Protein AF-A0A3D3B262-F1 (afdb_monomer_lite)

Sequence (37 aa):
MKEIAIDVTGLTKSFGTRTVVHDLSLQVPKGEIYGFL

pLDDT: mean 94.72, std 5.7, range [73.81, 98.06]

Secondary structure (DSSP, 8-state):
-PPEEEEEEEEEEEETTEEEEEEEEEEEETT------

Radius of gyration: 12.18 Å; chains: 1; bounding box: 21×16×38 Å

Structure (mmCIF, N/CA/C/O backbone):
data_AF-A0A3D3B262-F1
#
_entry.id   AF-A0A3D3B262-F1
#
loop_
_atom_site.group_PDB
_atom_site.id
_atom_site.type_symbol
_atom_site.label_atom_id
_atom_site.label_alt_id
_atom_site.label_comp_id
_atom_site.label_asym_id
_atom_site.label_entity_id
_atom_site.label_seq_id
_a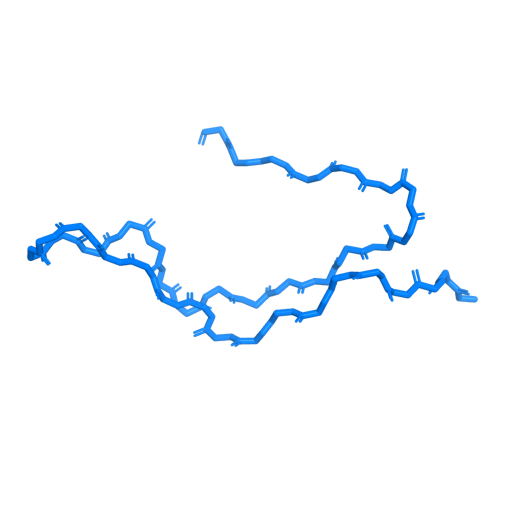tom_site.pdbx_PDB_ins_code
_atom_site.Cartn_x
_atom_site.Cartn_y
_atom_site.Cartn_z
_atom_site.occupancy
_atom_site.B_iso_or_equiv
_atom_site.auth_seq_id
_atom_site.auth_comp_id
_atom_site.auth_asym_id
_atom_site.auth_atom_id
_atom_site.pdbx_PDB_model_num
ATOM 1 N N . MET A 1 1 ? 2.394 1.890 -23.864 1.00 77.12 1 MET A N 1
ATOM 2 C CA . MET A 1 1 ? 1.920 1.847 -22.461 1.00 77.12 1 MET A CA 1
ATOM 3 C C . MET A 1 1 ? 3.079 1.374 -21.596 1.00 77.12 1 MET A C 1
ATOM 5 O O . MET A 1 1 ? 3.841 0.545 -22.080 1.00 77.12 1 MET A O 1
ATOM 9 N N . LYS A 1 2 ? 3.282 1.940 -20.401 1.00 88.50 2 LYS A N 1
ATOM 10 C CA . LYS A 1 2 ? 4.357 1.500 -19.491 1.00 88.50 2 LYS A CA 1
ATOM 11 C C . LYS A 1 2 ? 3.970 0.170 -18.826 1.00 88.50 2 LYS A C 1
ATOM 13 O O . LYS A 1 2 ? 2.789 -0.063 -18.595 1.00 88.50 2 LYS A O 1
ATOM 18 N N . GLU A 1 3 ? 4.955 -0.681 -18.541 1.00 97.56 3 GLU A N 1
ATOM 19 C CA . GLU A 1 3 ? 4.769 -1.917 -17.764 1.00 97.56 3 GLU A CA 1
ATOM 20 C C . GLU A 1 3 ? 4.337 -1.551 -16.336 1.00 97.56 3 GLU A C 1
ATOM 22 O O . GLU A 1 3 ? 4.994 -0.730 -15.691 1.00 97.56 3 GLU A O 1
ATOM 27 N N . ILE A 1 4 ? 3.235 -2.126 -15.849 1.00 97.38 4 ILE A N 1
ATOM 28 C CA . ILE A 1 4 ? 2.786 -1.940 -14.465 1.00 97.38 4 ILE A CA 1
ATOM 29 C C . ILE A 1 4 ? 3.616 -2.850 -13.562 1.00 97.38 4 ILE A C 1
ATOM 31 O O . ILE A 1 4 ? 3.664 -4.058 -13.776 1.00 97.38 4 ILE A O 1
ATOM 35 N N . ALA A 1 5 ? 4.285 -2.266 -12.569 1.00 97.56 5 ALA A N 1
ATOM 36 C CA . ALA A 1 5 ? 5.103 -3.000 -11.605 1.00 97.56 5 ALA A CA 1
ATOM 37 C C . ALA A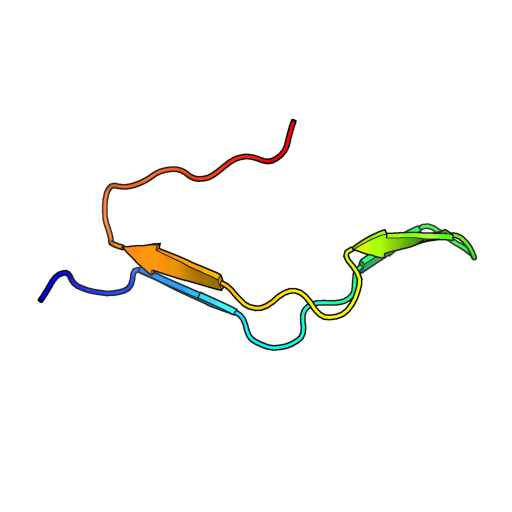 1 5 ? 4.344 -3.311 -10.308 1.00 97.56 5 ALA A C 1
ATOM 39 O O . ALA A 1 5 ? 4.650 -4.297 -9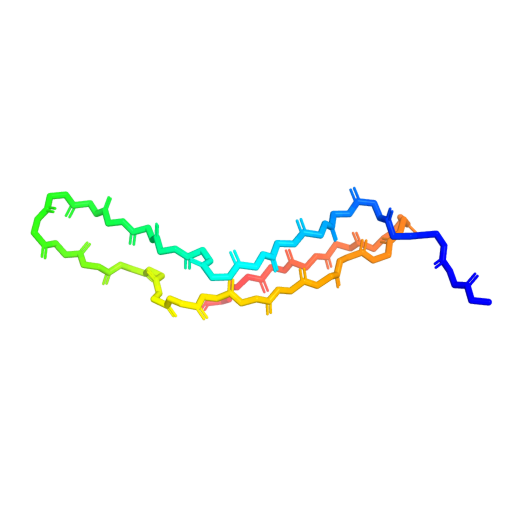.641 1.00 97.56 5 ALA A O 1
ATOM 40 N N . ILE A 1 6 ? 3.368 -2.475 -9.947 1.00 96.81 6 ILE A N 1
ATOM 41 C CA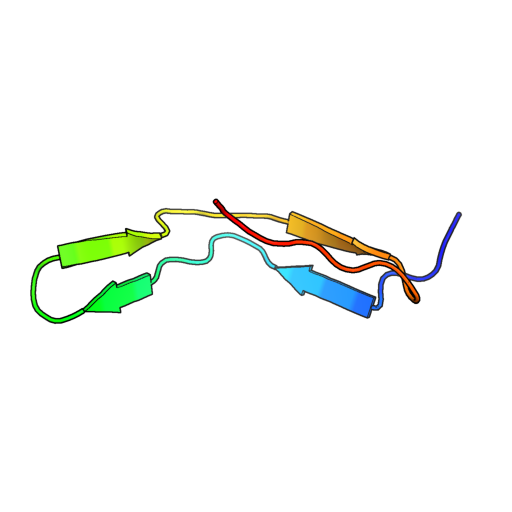 . ILE A 1 6 ? 2.495 -2.674 -8.787 1.00 96.81 6 ILE A CA 1
ATOM 42 C C . ILE A 1 6 ? 1.060 -2.433 -9.242 1.00 96.81 6 ILE A C 1
ATOM 44 O O . ILE A 1 6 ? 0.772 -1.378 -9.802 1.00 96.81 6 ILE A O 1
ATOM 48 N N . ASP A 1 7 ? 0.174 -3.384 -8.967 1.00 97.00 7 ASP A N 1
ATOM 49 C CA . ASP A 1 7 ? -1.267 -3.263 -9.179 1.00 97.00 7 ASP A CA 1
ATOM 50 C C . ASP A 1 7 ? -1.983 -3.631 -7.878 1.00 97.00 7 ASP A C 1
ATOM 52 O O . ASP A 1 7 ? -1.815 -4.732 -7.349 1.00 97.00 7 ASP A O 1
ATOM 56 N N . VAL A 1 8 ? -2.712 -2.674 -7.314 1.00 96.56 8 VAL A N 1
ATOM 57 C CA . VAL A 1 8 ? -3.408 -2.803 -6.036 1.00 96.56 8 VAL A CA 1
ATOM 58 C C . VAL A 1 8 ? -4.859 -2.417 -6.247 1.00 96.56 8 VAL A C 1
ATOM 60 O O . VAL A 1 8 ? -5.157 -1.342 -6.758 1.00 96.56 8 VAL A O 1
ATOM 63 N N . THR A 1 9 ? -5.765 -3.273 -5.787 1.00 98.00 9 THR A N 1
ATOM 64 C CA . THR A 1 9 ? -7.206 -3.015 -5.796 1.00 98.00 9 THR A CA 1
ATOM 65 C C . THR A 1 9 ? -7.761 -3.186 -4.385 1.00 98.00 9 THR A C 1
ATOM 67 O O . THR A 1 9 ? -7.522 -4.213 -3.749 1.00 98.00 9 THR A O 1
ATOM 70 N N . GLY A 1 10 ? -8.487 -2.180 -3.897 1.00 97.94 10 GLY A N 1
ATOM 71 C CA . GLY A 1 10 ? -9.235 -2.224 -2.635 1.00 97.94 10 GLY A CA 1
ATOM 72 C C . GLY A 1 10 ? -8.403 -2.434 -1.365 1.00 97.94 10 GLY A C 1
ATOM 73 O O . GLY A 1 10 ? -8.858 -3.058 -0.403 1.00 97.94 10 GLY A O 1
ATOM 74 N N . LEU A 1 11 ? -7.165 -1.935 -1.327 1.00 96.50 11 LEU A N 1
ATOM 75 C CA . LEU A 1 11 ? -6.302 -2.054 -0.156 1.00 96.50 11 LEU A CA 1
ATOM 76 C C . LEU A 1 11 ? -6.899 -1.302 1.034 1.00 96.50 11 LEU A C 1
ATOM 78 O O . LEU A 1 11 ? -7.020 -0.079 1.036 1.00 96.50 11 LEU A O 1
ATOM 82 N N . THR A 1 12 ? -7.180 -2.047 2.097 1.00 97.25 12 THR A N 1
ATOM 83 C CA . THR A 1 12 ? -7.494 -1.499 3.415 1.00 97.25 12 THR A CA 1
ATOM 84 C C . THR A 1 12 ? -6.401 -1.912 4.394 1.00 97.25 12 THR A C 1
ATOM 86 O O . THR A 1 12 ? -6.040 -3.086 4.482 1.00 97.25 12 THR A O 1
ATOM 89 N N . LYS A 1 13 ? -5.860 -0.949 5.143 1.00 96.31 13 LYS A N 1
ATOM 90 C CA . LYS A 1 13 ? -4.842 -1.176 6.174 1.00 96.31 13 LYS A CA 1
ATOM 91 C C . LYS A 1 13 ? -5.299 -0.561 7.485 1.00 96.31 13 LYS A C 1
ATOM 93 O O . LYS A 1 13 ? -5.624 0.624 7.534 1.00 96.31 13 LYS A O 1
ATOM 98 N N . SER A 1 14 ? -5.228 -1.352 8.551 1.00 98.06 14 SER A N 1
ATOM 99 C CA . SER A 1 14 ? -5.570 -0.923 9.907 1.00 98.06 14 SER A CA 1
ATOM 100 C C . SER A 1 14 ? -4.455 -1.238 10.900 1.00 98.06 14 SER A C 1
ATOM 102 O O . SER A 1 14 ? -3.729 -2.224 10.750 1.00 98.06 14 SER A O 1
ATOM 104 N N . PHE A 1 15 ? -4.344 -0.396 11.925 1.00 97.88 15 PHE A N 1
ATOM 105 C CA . PHE A 1 15 ? -3.510 -0.592 13.106 1.00 97.88 15 PHE A CA 1
ATOM 106 C C . PHE A 1 15 ? -4.417 -0.594 14.341 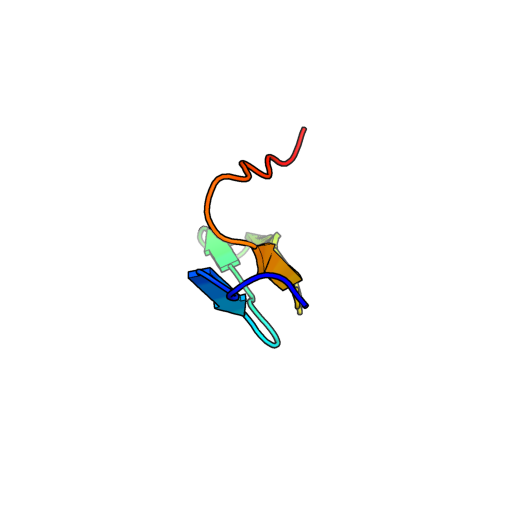1.00 97.88 15 PHE A C 1
ATOM 108 O O . PHE A 1 15 ? -4.995 0.430 14.711 1.00 97.88 15 PHE A O 1
ATOM 115 N N . GLY A 1 16 ? -4.590 -1.769 14.952 1.00 97.44 16 GLY A N 1
ATOM 116 C CA . GLY A 1 16 ? -5.607 -1.976 15.983 1.00 97.44 16 GLY A CA 1
ATOM 117 C C . GLY A 1 16 ? -7.007 -1.692 15.433 1.00 97.44 16 GLY A C 1
ATOM 118 O O . GLY A 1 16 ? -7.395 -2.232 14.400 1.00 97.44 16 GLY A O 1
ATOM 119 N N . THR A 1 17 ? -7.746 -0.809 16.101 1.00 97.50 17 THR A N 1
ATOM 120 C CA . THR A 1 17 ? -9.090 -0.373 15.685 1.00 97.50 17 THR A CA 1
ATOM 121 C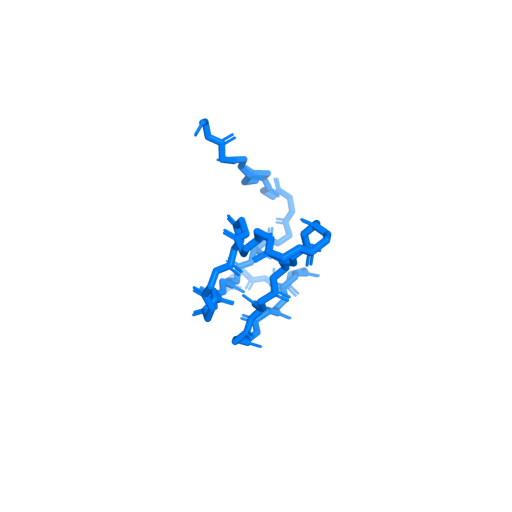 C . THR A 1 17 ? -9.077 0.786 14.683 1.00 97.50 17 THR A C 1
ATOM 123 O O . THR A 1 17 ? -10.134 1.198 14.207 1.00 97.50 17 THR A O 1
ATOM 126 N N . ARG A 1 18 ? -7.904 1.341 14.353 1.00 97.88 18 ARG A N 1
ATOM 127 C CA . ARG A 1 18 ? -7.774 2.502 13.468 1.00 97.88 18 ARG A CA 1
ATOM 128 C C . ARG A 1 18 ? -7.473 2.059 12.042 1.00 97.88 18 ARG A C 1
ATOM 130 O O . ARG A 1 18 ? -6.383 1.566 11.764 1.00 97.88 18 ARG A O 1
ATOM 137 N N . THR A 1 19 ? -8.403 2.310 11.128 1.00 97.88 19 THR A N 1
ATOM 138 C CA . THR A 1 19 ? -8.149 2.217 9.684 1.00 97.88 19 THR A CA 1
ATOM 139 C C . THR A 1 19 ? -7.327 3.422 9.232 1.00 97.88 19 THR A C 1
ATOM 141 O O . THR A 1 19 ? -7.718 4.563 9.476 1.00 97.88 19 THR A O 1
ATOM 144 N N . VAL A 1 20 ? -6.175 3.168 8.611 1.00 95.56 20 VAL A N 1
ATOM 145 C CA . VAL A 1 20 ? -5.247 4.195 8.099 1.00 95.56 20 VAL A CA 1
ATOM 146 C C . VAL A 1 20 ? -5.193 4.249 6.574 1.00 95.56 20 VAL A C 1
ATOM 148 O O . VAL A 1 20 ? -4.800 5.264 6.017 1.00 95.56 20 VAL A O 1
ATOM 151 N N . VAL A 1 21 ? -5.616 3.181 5.901 1.00 95.44 21 VAL A N 1
ATOM 152 C CA . VAL A 1 21 ? -5.872 3.151 4.457 1.00 95.44 21 VAL A CA 1
ATOM 153 C C . VAL A 1 21 ? -7.221 2.476 4.273 1.00 95.44 21 VAL A C 1
ATOM 155 O O . VAL A 1 21 ? -7.445 1.427 4.876 1.00 95.44 21 VAL A O 1
ATOM 158 N N . HIS A 1 22 ? -8.112 3.061 3.481 1.00 97.12 22 HIS A N 1
ATOM 159 C CA . HIS A 1 22 ? -9.451 2.529 3.246 1.00 97.12 22 HIS A CA 1
ATOM 160 C C . HIS A 1 22 ? -9.727 2.451 1.745 1.00 97.12 22 HIS A C 1
ATOM 162 O O . HIS A 1 22 ? -9.680 3.478 1.075 1.00 97.12 22 HIS A O 1
ATOM 168 N N . ASP A 1 23 ? -9.988 1.236 1.259 1.00 97.88 23 ASP A N 1
ATOM 169 C CA . ASP A 1 23 ? -10.380 0.923 -0.125 1.00 97.88 23 ASP A CA 1
ATOM 170 C C . ASP A 1 23 ? -9.513 1.584 -1.222 1.00 97.88 23 ASP A C 1
ATOM 172 O O . ASP A 1 23 ? -9.993 2.122 -2.218 1.00 97.88 23 ASP A O 1
ATOM 176 N N . LEU A 1 24 ? -8.193 1.569 -1.033 1.00 95.19 24 LEU A N 1
ATOM 177 C CA . LEU A 1 24 ? -7.250 2.196 -1.953 1.00 95.19 24 LEU A CA 1
ATOM 178 C C . LEU A 1 24 ? -6.963 1.291 -3.156 1.00 95.19 24 LEU A C 1
ATOM 180 O O . LEU A 1 24 ? -6.451 0.183 -3.001 1.00 95.19 24 LEU A O 1
ATOM 184 N N . SER A 1 25 ? -7.193 1.810 -4.358 1.00 96.88 25 SER A N 1
ATOM 185 C CA . SER A 1 25 ? -6.751 1.182 -5.605 1.00 96.88 25 SER A CA 1
ATOM 186 C C . SER A 1 25 ? -5.720 2.068 -6.299 1.00 96.88 25 SER A C 1
ATOM 188 O O . SER A 1 25 ? -5.945 3.269 -6.453 1.00 96.88 25 SER A O 1
ATOM 190 N N . LEU A 1 26 ? -4.582 1.495 -6.693 1.00 95.25 26 LEU A N 1
ATOM 191 C CA . LEU A 1 26 ? -3.531 2.210 -7.415 1.00 95.25 26 LEU A CA 1
ATOM 192 C C . LEU A 1 26 ? -2.745 1.287 -8.345 1.00 95.25 26 LEU A C 1
ATOM 194 O O . LEU A 1 26 ? -2.584 0.098 -8.077 1.00 95.25 26 LEU A O 1
ATOM 198 N N . GLN A 1 27 ? -2.177 1.878 -9.391 1.00 96.62 27 GLN A N 1
ATOM 199 C CA . GLN A 1 27 ? -1.223 1.222 -10.275 1.00 96.62 27 GLN A CA 1
ATOM 200 C C . GLN A 1 27 ? 0.059 2.049 -10.334 1.00 96.62 27 GLN A C 1
ATOM 202 O O . GLN A 1 27 ? 0.005 3.255 -10.572 1.00 96.62 27 GLN A O 1
ATOM 207 N N . VAL A 1 28 ? 1.208 1.405 -10.121 1.00 96.44 28 VAL A N 1
ATOM 208 C CA . VAL A 1 28 ? 2.530 2.042 -10.209 1.00 96.44 28 VAL A CA 1
ATOM 209 C C . VAL A 1 28 ? 3.275 1.482 -11.419 1.00 96.44 28 VAL A C 1
ATOM 211 O O . VAL A 1 28 ? 3.583 0.282 -11.451 1.00 96.44 28 VAL A O 1
ATOM 214 N N . PRO A 1 29 ? 3.591 2.318 -12.422 1.00 97.62 29 PRO A N 1
ATOM 215 C CA . PRO A 1 29 ? 4.440 1.917 -13.533 1.00 97.62 29 PRO A CA 1
ATOM 216 C C . PRO A 1 29 ? 5.871 1.605 -13.082 1.00 97.62 29 PRO A C 1
ATOM 218 O O . PRO A 1 29 ? 6.408 2.199 -12.146 1.00 97.62 29 PRO A O 1
ATOM 221 N N . LYS A 1 30 ? 6.532 0.696 -13.795 1.00 97.56 30 LYS A N 1
ATOM 222 C CA . LYS A 1 30 ? 7.932 0.341 -13.554 1.00 97.56 30 LYS A CA 1
ATOM 223 C C . LYS A 1 30 ? 8.843 1.568 -13.645 1.00 97.56 30 LYS A C 1
ATOM 225 O O . LYS A 1 30 ? 8.809 2.301 -14.631 1.00 97.56 30 LYS A O 1
ATOM 230 N N . GLY A 1 31 ? 9.689 1.742 -12.630 1.00 97.38 31 GLY A N 1
ATOM 231 C CA . GLY A 1 31 ? 10.640 2.854 -12.534 1.00 97.38 31 GLY A CA 1
ATOM 232 C C . GLY A 1 31 ? 10.077 4.126 -11.895 1.00 97.38 31 GLY A C 1
ATOM 233 O O . GLY A 1 31 ? 10.798 5.116 -11.810 1.00 97.38 31 GLY A O 1
ATOM 234 N N . GLU A 1 32 ? 8.825 4.113 -11.434 1.00 96.25 32 GLU A N 1
ATOM 235 C CA . GLU A 1 32 ? 8.221 5.231 -10.710 1.00 96.25 32 GLU A CA 1
ATOM 236 C C . GLU A 1 32 ? 8.086 4.923 -9.211 1.00 96.25 32 GLU A C 1
ATOM 238 O O . GLU A 1 32 ? 7.961 3.767 -8.805 1.00 96.25 32 GLU A O 1
ATOM 243 N N . ILE A 1 33 ? 8.121 5.971 -8.382 1.00 93.81 33 ILE A N 1
ATOM 244 C CA . ILE A 1 33 ? 7.976 5.879 -6.924 1.00 93.81 33 ILE A CA 1
ATOM 245 C C . ILE A 1 33 ? 6.824 6.781 -6.499 1.00 93.81 33 ILE A C 1
ATOM 247 O O . ILE A 1 33 ? 6.793 7.961 -6.841 1.00 93.81 33 ILE A O 1
ATOM 251 N N . TYR A 1 34 ? 5.880 6.203 -5.761 1.00 92.38 34 TYR A N 1
ATOM 252 C CA . TYR A 1 34 ? 4.684 6.872 -5.262 1.00 92.38 34 TYR A CA 1
ATOM 253 C C . TYR A 1 34 ? 4.761 6.839 -3.735 1.00 92.38 34 TYR A C 1
ATOM 255 O O . TYR A 1 34 ? 5.063 5.799 -3.149 1.00 92.38 34 TYR A O 1
ATOM 263 N N . GLY A 1 35 ? 4.525 7.981 -3.093 1.00 86.44 35 GLY A N 1
ATOM 264 C CA . GLY A 1 35 ? 4.526 8.123 -1.640 1.00 86.44 35 GLY A CA 1
ATOM 265 C C . GLY A 1 35 ? 3.322 8.936 -1.182 1.00 86.44 35 GLY A C 1
ATOM 266 O O . GLY A 1 35 ? 2.870 9.826 -1.899 1.00 86.44 35 GLY A O 1
ATOM 267 N N . PHE A 1 36 ? 2.806 8.618 0.003 1.00 81.94 36 PHE A N 1
ATOM 268 C CA . PHE A 1 36 ? 1.780 9.412 0.678 1.00 81.94 36 PHE A CA 1
ATOM 269 C C . PHE A 1 36 ? 2.465 10.374 1.658 1.00 81.94 36 PHE A C 1
ATOM 271 O O . PHE A 1 36 ? 3.419 9.973 2.328 1.00 81.94 36 PHE A O 1
ATOM 278 N N . LEU A 1 37 ? 1.999 11.626 1.700 1.00 73.81 37 LEU A N 1
ATOM 279 C CA . LEU A 1 37 ? 2.408 12.645 2.675 1.00 73.81 37 LEU A CA 1
ATOM 280 C C . LEU A 1 37 ? 1.495 12.614 3.903 1.00 73.81 37 LEU A C 1
ATOM 282 O O . LEU A 1 37 ? 0.283 12.360 3.715 1.00 73.81 37 LEU A O 1
#

Foldseek 3Di:
DAAWPDWDFQDWDDDVVRIPDGGDTDTDGPPDDDDDD